Protein AF-A0A7S2NV94-F1 (afdb_monomer_lite)

Secondary structure (DSSP, 8-state):
--TT------SSPPPPHHHH-SSS--TT--S-----------HHHHHHHHHHHHHHHHHHHHHHHHHHHHHHHHHHS----SSEEEEEEETTEEEEEEE----------

InterPro domains:
  IPR002429 Cytochrome c oxidase subunit II-like C-terminal [PS50857] (80-109)
  IPR008972 Cupredoxin [G3DSA:2.60.40.420] (54-109)

Radius of gyration: 35.7 Å; chains: 1; bounding box: 59×53×103 Å

pLDDT: mean 77.47, std 16.29, range [41.09, 97.44]

Organism: NCBI:txid1333877

Sequence (109 aa):
KERGQTWVVSGDPPKTFGQLWEDIPQDHVPHWHRSRLLIWGNYKLLMKAEYLFFYIPTVLILGLCIPMFTTIYALEEVVASTMTVKVTGRQWYWVYEVESPTDDGDDDE

Structure (mmCIF, N/CA/C/O backbone):
data_AF-A0A7S2NV94-F1
#
_entry.id   AF-A0A7S2NV94-F1
#
loop_
_atom_site.group_PDB
_atom_site.id
_atom_site.type_symbol
_atom_site.label_atom_id
_atom_site.label_alt_id
_atom_site.label_comp_id
_atom_site.label_asym_id
_atom_site.label_entity_id
_atom_site.label_seq_id
_atom_site.pdbx_PDB_ins_code
_atom_site.Cartn_x
_atom_site.Cartn_y
_atom_site.Cartn_z
_atom_site.occupancy
_atom_site.B_iso_or_equiv
_atom_site.auth_seq_id
_atom_site.auth_comp_id
_atom_site.auth_asym_id
_atom_site.auth_atom_id
_atom_site.pdbx_PDB_model_num
ATOM 1 N N . LYS A 1 1 ? 27.665 6.094 -48.683 1.00 51.06 1 LYS A N 1
ATOM 2 C CA . LYS A 1 1 ? 26.307 5.840 -48.134 1.00 51.06 1 LYS A CA 1
ATOM 3 C C . LYS A 1 1 ? 26.000 4.368 -48.363 1.00 51.06 1 LYS A C 1
ATOM 5 O O . LYS A 1 1 ? 25.660 4.005 -49.480 1.00 51.06 1 LYS A O 1
ATOM 10 N N . GLU A 1 2 ? 26.226 3.524 -47.362 1.00 41.09 2 GLU A N 1
ATOM 11 C CA . GLU A 1 2 ? 26.014 2.078 -47.483 1.00 41.09 2 GLU A CA 1
ATOM 12 C C . GLU A 1 2 ? 24.577 1.706 -47.101 1.00 41.09 2 GLU A C 1
ATOM 14 O O . GLU A 1 2 ? 23.972 2.291 -46.200 1.00 41.09 2 GLU A O 1
ATOM 19 N N . ARG A 1 3 ? 24.002 0.769 -47.857 1.00 43.75 3 ARG A N 1
ATOM 20 C CA . ARG A 1 3 ? 22.596 0.369 -47.784 1.00 43.75 3 ARG A CA 1
ATOM 21 C C . ARG A 1 3 ? 22.393 -0.524 -46.555 1.00 43.75 3 ARG A C 1
ATOM 23 O O . ARG A 1 3 ? 22.758 -1.690 -46.584 1.00 43.75 3 ARG A O 1
ATOM 30 N N . GLY A 1 4 ? 21.826 0.037 -45.486 1.00 60.56 4 GLY A N 1
ATOM 31 C CA . GLY A 1 4 ? 21.522 -0.695 -44.246 1.00 60.56 4 GLY A CA 1
ATOM 32 C C . GLY A 1 4 ? 21.442 0.166 -42.981 1.00 60.56 4 GLY A C 1
ATOM 33 O O . GLY A 1 4 ? 20.901 -0.280 -41.975 1.00 60.56 4 GLY A O 1
ATOM 34 N N . GLN A 1 5 ? 21.925 1.410 -43.015 1.00 56.41 5 GLN A N 1
ATOM 35 C CA . GLN A 1 5 ? 21.769 2.330 -41.885 1.00 56.41 5 GLN A CA 1
ATOM 36 C C . GLN A 1 5 ? 20.386 3.000 -41.918 1.00 56.41 5 GLN A C 1
ATOM 38 O O . GLN A 1 5 ? 20.128 3.862 -42.754 1.00 56.41 5 GLN A O 1
ATOM 43 N N . THR A 1 6 ? 19.494 2.616 -40.999 1.00 58.19 6 THR A N 1
ATOM 44 C CA . THR A 1 6 ? 18.172 3.249 -40.795 1.00 58.19 6 THR A CA 1
ATOM 45 C C . THR A 1 6 ? 18.218 4.475 -39.880 1.00 58.19 6 THR A C 1
ATOM 47 O O . THR A 1 6 ? 17.180 5.070 -39.605 1.00 58.19 6 THR A O 1
ATOM 50 N N . TRP A 1 7 ? 19.400 4.857 -39.390 1.00 56.25 7 TRP A N 1
ATOM 51 C CA . TRP A 1 7 ? 19.561 5.926 -38.406 1.00 56.25 7 TRP A CA 1
ATOM 52 C C . TRP A 1 7 ? 20.344 7.091 -39.003 1.00 56.25 7 TRP A C 1
ATOM 54 O O . TRP A 1 7 ? 21.468 6.922 -39.473 1.00 56.25 7 TRP A O 1
ATOM 64 N N . VAL A 1 8 ? 19.749 8.284 -38.965 1.00 59.47 8 VAL A N 1
ATOM 65 C CA . VAL A 1 8 ? 20.452 9.537 -39.247 1.00 59.47 8 VAL A CA 1
ATOM 66 C C . VAL A 1 8 ? 21.194 9.928 -37.973 1.00 59.47 8 VAL A C 1
ATOM 68 O O . VAL A 1 8 ? 20.580 10.294 -36.973 1.00 59.47 8 VAL A O 1
ATOM 71 N N . VAL A 1 9 ? 22.517 9.802 -37.993 1.00 59.00 9 VAL A N 1
ATOM 72 C CA . VAL A 1 9 ? 23.382 10.288 -36.915 1.00 59.00 9 VAL A CA 1
ATOM 73 C C . VAL A 1 9 ? 23.469 11.812 -37.043 1.00 59.00 9 VAL A C 1
ATOM 75 O O . VAL A 1 9 ? 23.752 12.319 -38.127 1.00 59.00 9 VAL A O 1
ATOM 78 N N . SER A 1 10 ? 23.193 12.547 -35.961 1.00 60.66 10 SER A N 1
ATOM 79 C CA . SER A 1 10 ? 23.503 13.983 -35.883 1.00 60.66 10 SER A CA 1
ATOM 80 C C . SER A 1 10 ? 25.003 14.161 -36.117 1.00 60.66 10 SER A C 1
ATOM 82 O O . SER A 1 10 ? 25.792 13.531 -35.418 1.00 60.66 10 SER A O 1
ATOM 84 N N . GLY A 1 11 ? 25.391 14.973 -37.106 1.00 64.31 11 GLY A N 1
ATOM 85 C CA . GLY A 1 11 ? 26.796 15.165 -37.493 1.00 64.31 11 GLY A CA 1
ATOM 86 C C . GLY A 1 11 ? 27.681 15.725 -36.376 1.00 64.31 11 GLY A C 1
ATOM 87 O O . GLY A 1 11 ? 28.884 15.487 -36.394 1.00 64.31 11 GLY A O 1
ATOM 88 N N . ASP A 1 12 ? 27.076 16.378 -35.380 1.00 65.25 12 ASP A N 1
ATOM 89 C CA . ASP A 1 12 ? 27.774 16.880 -34.203 1.00 65.25 12 ASP A CA 1
ATOM 90 C C . ASP A 1 12 ? 27.467 16.019 -32.964 1.00 65.25 12 ASP A C 1
ATOM 92 O O . ASP A 1 12 ? 26.285 15.762 -32.674 1.00 65.25 12 ASP A O 1
ATOM 96 N N . PRO A 1 13 ? 28.497 15.582 -32.207 1.00 69.31 13 PRO A N 1
ATOM 97 C CA . PRO A 1 13 ? 28.301 14.969 -30.901 1.00 69.31 13 PRO A CA 1
ATOM 98 C C . PRO A 1 13 ? 27.672 15.990 -29.936 1.00 69.31 13 PRO A C 1
ATOM 100 O O . PRO A 1 13 ? 27.903 17.195 -30.067 1.00 69.31 13 PRO A O 1
ATOM 103 N N . PRO A 1 14 ? 26.867 15.549 -28.954 1.00 64.88 14 PRO A N 1
ATOM 104 C CA . PRO A 1 14 ? 26.231 16.465 -28.021 1.00 64.88 14 PRO A CA 1
ATOM 105 C C . PRO A 1 14 ? 27.270 17.220 -27.202 1.00 64.88 14 PRO A C 1
ATOM 107 O O . PRO A 1 14 ? 28.016 16.633 -26.422 1.00 64.88 14 PRO A O 1
ATOM 110 N N . LYS A 1 15 ? 27.283 18.538 -27.375 1.00 66.19 15 LYS A N 1
ATOM 111 C CA . LYS A 1 15 ? 28.061 19.458 -26.553 1.00 66.19 15 LYS A CA 1
ATOM 112 C C . LYS A 1 15 ? 27.496 19.464 -25.131 1.00 66.19 15 LYS A C 1
ATOM 114 O O . LYS A 1 15 ? 26.278 19.417 -24.937 1.00 66.19 15 LYS A O 1
ATOM 119 N N . THR A 1 16 ? 28.367 19.513 -24.129 1.00 63.03 16 THR A N 1
ATOM 120 C CA . THR A 1 16 ? 27.952 19.727 -22.732 1.00 63.03 16 THR A CA 1
ATOM 121 C C . THR A 1 16 ? 27.317 21.117 -22.606 1.00 63.03 16 THR A C 1
ATOM 123 O O . THR A 1 16 ? 27.628 22.005 -23.393 1.00 63.03 16 THR A O 1
ATOM 126 N N . PHE A 1 17 ? 26.431 21.341 -21.630 1.00 59.00 17 PHE A N 1
ATOM 127 C CA . PHE A 1 17 ? 25.740 22.630 -21.454 1.00 59.00 17 PHE A CA 1
ATOM 128 C C . PHE A 1 17 ? 26.717 23.826 -21.410 1.00 59.00 17 PHE A C 1
ATOM 130 O O . PHE A 1 17 ? 26.468 24.817 -22.085 1.00 59.00 17 PHE A O 1
ATOM 137 N N . GLY A 1 18 ? 27.879 23.674 -20.758 1.00 68.62 18 GLY A N 1
ATOM 138 C CA . GLY A 1 18 ? 28.946 24.691 -20.729 1.00 68.62 18 GLY A CA 1
ATOM 139 C C . GLY A 1 18 ? 29.786 24.848 -22.009 1.00 68.62 18 GLY A C 1
ATOM 140 O O . GLY A 1 18 ? 30.670 25.687 -22.043 1.00 68.62 18 GLY A O 1
ATOM 141 N N . GLN A 1 19 ? 29.555 24.036 -23.045 1.00 70.94 19 GLN A N 1
ATOM 142 C CA . GLN A 1 19 ? 30.080 24.244 -24.408 1.00 70.94 19 GLN A CA 1
ATOM 143 C C . GLN A 1 19 ? 29.014 24.828 -25.357 1.00 70.94 19 GLN A C 1
ATOM 145 O O . GLN A 1 19 ? 29.317 25.176 -26.495 1.00 70.94 19 GLN A O 1
ATOM 150 N N . LEU A 1 20 ? 27.739 24.833 -24.949 1.00 71.88 20 LEU A N 1
ATOM 151 C CA . LEU A 1 20 ? 26.606 25.337 -25.740 1.00 71.88 20 LEU A CA 1
ATOM 152 C C . LEU A 1 20 ? 26.319 26.802 -25.445 1.00 71.88 20 LEU A C 1
ATOM 154 O O . LEU A 1 20 ? 25.949 27.552 -26.343 1.00 71.88 20 LEU A O 1
ATOM 158 N N . TRP A 1 21 ? 26.489 27.190 -24.191 1.00 67.38 21 TRP A N 1
ATOM 159 C CA . TRP A 1 21 ? 26.681 28.573 -23.813 1.00 67.38 21 TRP A CA 1
ATOM 160 C C . TRP A 1 21 ? 28.040 28.635 -23.135 1.00 67.38 21 TRP A C 1
ATOM 162 O O . TRP A 1 21 ? 28.363 27.749 -22.351 1.00 67.38 21 TRP A O 1
ATOM 172 N N . GLU A 1 22 ? 28.843 29.642 -23.449 1.00 69.12 22 GLU A N 1
ATOM 173 C CA . GLU A 1 22 ? 30.155 29.853 -22.819 1.00 69.12 22 GLU A CA 1
ATOM 174 C C . GLU A 1 22 ? 30.117 31.053 -21.846 1.00 69.12 22 GLU A C 1
ATOM 176 O O . GLU A 1 22 ? 30.969 31.161 -20.973 1.00 69.12 22 GLU A O 1
ATOM 181 N N . ASP A 1 23 ? 29.084 31.907 -21.932 1.00 74.94 23 ASP A N 1
ATOM 182 C CA . ASP A 1 23 ? 28.987 33.210 -21.232 1.00 74.94 23 ASP A CA 1
ATOM 183 C C . ASP A 1 23 ? 28.377 33.160 -19.814 1.00 74.94 23 ASP A C 1
ATOM 185 O O . ASP A 1 23 ? 28.472 34.081 -19.007 1.00 74.94 23 ASP A O 1
ATOM 189 N N . ILE A 1 24 ? 27.700 32.067 -19.525 1.00 67.62 24 ILE A N 1
ATOM 190 C CA . ILE A 1 24 ? 27.215 31.620 -18.224 1.00 67.62 24 ILE A CA 1
ATOM 191 C C . ILE A 1 24 ? 28.345 31.130 -17.274 1.00 67.62 24 ILE A C 1
ATOM 193 O O . ILE A 1 24 ? 29.334 30.613 -17.775 1.00 67.62 24 ILE A O 1
ATOM 197 N N . PRO A 1 25 ? 28.323 31.217 -15.942 1.00 67.00 25 PRO A N 1
ATOM 198 C CA . PRO A 1 25 ? 29.206 30.349 -15.123 1.00 67.00 25 PRO A CA 1
ATOM 199 C C . PRO A 1 25 ? 28.463 29.107 -14.583 1.00 67.00 25 PRO A C 1
ATOM 201 O O . PRO A 1 25 ? 27.323 29.208 -14.133 1.00 67.00 25 PRO A O 1
ATOM 204 N N . GLN A 1 26 ? 29.058 27.901 -14.662 1.00 63.41 26 GLN A N 1
ATOM 205 C CA . GLN A 1 26 ? 28.463 26.610 -14.214 1.00 63.41 26 GLN A CA 1
ATOM 206 C C . GLN A 1 26 ? 29.099 26.004 -12.953 1.00 63.41 26 GLN A C 1
ATOM 208 O O . GLN A 1 26 ? 28.884 24.832 -12.663 1.00 63.41 26 GLN A O 1
ATOM 213 N N . ASP A 1 27 ? 29.845 26.774 -12.169 1.00 68.50 27 ASP A N 1
ATOM 214 C CA . ASP A 1 27 ? 30.612 26.209 -11.047 1.00 68.50 27 ASP A CA 1
ATOM 215 C C . ASP A 1 27 ? 29.745 25.825 -9.821 1.00 68.50 27 ASP A C 1
ATOM 217 O O . ASP A 1 27 ? 30.153 25.033 -8.974 1.00 68.50 27 ASP A O 1
ATOM 221 N N . HIS A 1 28 ? 28.508 26.342 -9.728 1.00 64.94 28 HIS A N 1
ATOM 222 C CA . HIS A 1 28 ? 27.645 26.195 -8.540 1.00 64.94 28 HIS A CA 1
ATOM 223 C C . HIS A 1 28 ? 26.158 25.954 -8.850 1.00 64.94 28 HIS A C 1
ATOM 225 O O . HIS A 1 28 ? 25.277 26.456 -8.148 1.00 64.94 28 HIS A O 1
ATOM 231 N N . VAL A 1 29 ? 25.837 25.198 -9.901 1.00 69.94 29 VAL A N 1
ATOM 232 C CA . VAL A 1 29 ? 24.444 24.776 -10.126 1.00 69.94 29 VAL A CA 1
ATOM 233 C C . VAL A 1 29 ? 24.096 23.551 -9.267 1.00 69.94 29 VAL A C 1
ATOM 235 O O . VAL A 1 29 ? 24.888 22.607 -9.217 1.00 69.94 29 VAL A O 1
ATOM 238 N N . PRO A 1 30 ? 22.926 23.514 -8.591 1.00 73.69 30 PRO A N 1
ATOM 239 C CA . PRO A 1 30 ? 22.488 22.320 -7.871 1.00 73.69 30 PRO A CA 1
ATOM 240 C C . PRO A 1 30 ? 22.397 21.124 -8.832 1.00 73.69 30 PRO A C 1
ATOM 242 O O . PRO A 1 30 ? 21.961 21.274 -9.974 1.00 73.69 30 PRO A O 1
ATOM 245 N N . HIS A 1 31 ? 22.836 19.950 -8.367 1.00 64.06 31 HIS A N 1
ATOM 246 C CA . HIS A 1 31 ? 23.184 18.757 -9.154 1.00 64.06 31 HIS A CA 1
ATOM 247 C C . HIS A 1 31 ? 22.025 18.076 -9.917 1.00 64.06 31 HIS A C 1
ATOM 249 O O . HIS A 1 31 ? 21.815 16.883 -9.755 1.00 64.06 31 HIS A O 1
ATOM 255 N N . TRP A 1 32 ? 21.272 18.772 -10.774 1.00 65.12 32 TRP A N 1
ATOM 256 C CA . TRP A 1 32 ? 20.283 18.142 -11.663 1.00 65.12 32 TRP A CA 1
ATOM 257 C C . TRP A 1 32 ? 20.117 18.873 -12.997 1.00 65.12 32 TRP A C 1
ATOM 259 O O . TRP A 1 32 ? 18.996 19.142 -13.438 1.00 65.12 32 TRP A O 1
ATOM 269 N N . HIS A 1 33 ? 21.209 19.146 -13.714 1.00 60.91 33 HIS A N 1
ATOM 270 C CA . HIS A 1 33 ? 21.055 19.392 -15.146 1.00 60.91 33 HIS A CA 1
ATOM 271 C C . HIS A 1 33 ? 20.536 18.099 -15.794 1.00 60.91 33 HIS A C 1
ATOM 273 O O . HIS A 1 33 ? 21.192 17.056 -15.755 1.00 60.91 33 HIS A O 1
ATOM 279 N N . ARG A 1 34 ? 19.330 18.141 -16.384 1.00 61.62 34 ARG A N 1
ATOM 280 C CA . ARG A 1 34 ? 18.863 17.067 -17.269 1.00 61.62 34 ARG A CA 1
ATOM 281 C C . ARG A 1 34 ? 19.784 17.054 -18.482 1.00 61.62 34 ARG A C 1
ATOM 283 O O . ARG A 1 34 ? 19.510 17.712 -19.483 1.00 61.62 34 ARG A O 1
ATOM 290 N N . SER A 1 35 ? 20.876 16.303 -18.407 1.00 62.66 35 SER A N 1
ATOM 291 C CA . SER A 1 35 ? 21.606 15.908 -19.601 1.00 62.66 35 SER A CA 1
ATOM 292 C C . SER A 1 35 ? 20.596 15.166 -20.465 1.00 62.66 35 SER A C 1
ATOM 294 O O . SER A 1 35 ? 20.075 14.130 -20.047 1.00 62.66 35 SER A O 1
ATOM 296 N N . ARG A 1 36 ? 20.230 15.739 -21.621 1.00 60.06 36 ARG A N 1
ATOM 297 C CA . ARG A 1 36 ? 19.373 15.052 -22.589 1.00 60.06 36 ARG A CA 1
ATOM 298 C C . ARG A 1 36 ? 20.094 13.761 -22.952 1.00 60.06 36 ARG A C 1
ATOM 300 O O . ARG A 1 36 ? 21.043 13.779 -23.729 1.00 60.06 36 ARG A O 1
ATOM 307 N N . LEU A 1 37 ? 19.669 12.659 -22.343 1.00 58.94 37 LEU A N 1
ATOM 308 C CA . LEU A 1 37 ? 20.119 11.326 -22.694 1.00 58.94 37 LEU A CA 1
ATOM 309 C C . LEU A 1 37 ? 19.685 11.121 -24.145 1.00 58.94 37 LEU A C 1
ATOM 311 O O . LEU A 1 37 ? 18.514 10.876 -24.423 1.00 58.94 37 LEU A O 1
ATOM 315 N N . LEU A 1 38 ? 20.621 11.288 -25.079 1.00 59.41 38 LEU A N 1
ATOM 316 C CA . LEU A 1 38 ? 20.452 11.017 -26.511 1.00 59.41 38 LEU A CA 1
ATOM 317 C C . LEU A 1 38 ? 20.465 9.507 -26.764 1.00 59.41 38 LEU A C 1
ATOM 319 O O . LEU A 1 38 ? 21.163 8.987 -27.629 1.00 59.41 38 LEU A O 1
ATOM 323 N N . ILE A 1 39 ? 19.689 8.798 -25.958 1.00 59.47 39 ILE A N 1
ATOM 324 C CA . ILE A 1 39 ? 19.404 7.390 -26.119 1.00 59.47 39 ILE A CA 1
ATOM 325 C C . ILE A 1 39 ? 18.098 7.353 -26.898 1.00 59.47 39 ILE A C 1
ATOM 327 O O . ILE A 1 39 ? 17.043 7.734 -26.393 1.00 59.47 39 ILE A O 1
ATOM 331 N N . TRP A 1 40 ? 18.170 6.923 -28.153 1.00 58.22 40 TRP A N 1
ATOM 332 C CA . TRP A 1 40 ? 16.968 6.583 -28.902 1.00 58.22 40 TRP A CA 1
ATOM 333 C C . TRP A 1 40 ? 16.260 5.438 -28.173 1.00 58.22 40 TRP A C 1
ATOM 335 O O . TRP A 1 40 ? 16.897 4.454 -27.789 1.00 58.22 40 TRP A O 1
ATOM 345 N N . GLY A 1 41 ? 14.958 5.597 -27.924 1.00 67.62 41 GLY A N 1
ATOM 346 C CA . GLY A 1 41 ? 14.189 4.678 -27.090 1.00 67.62 41 GLY A CA 1
ATOM 347 C C . GLY A 1 41 ? 14.268 3.243 -27.607 1.00 67.62 41 GLY A C 1
ATOM 348 O O . GLY A 1 41 ? 13.751 2.923 -28.676 1.00 67.62 41 GLY A O 1
ATOM 349 N N . ASN A 1 42 ? 14.902 2.359 -26.837 1.00 82.12 42 ASN A N 1
ATOM 350 C CA . ASN A 1 42 ? 14.881 0.933 -27.126 1.00 82.12 42 ASN A CA 1
ATOM 351 C C . ASN A 1 42 ? 13.568 0.347 -26.593 1.00 82.12 42 ASN A C 1
ATOM 353 O O . ASN A 1 42 ? 13.444 0.098 -25.392 1.00 82.12 42 ASN A O 1
ATOM 357 N N . TYR A 1 43 ? 12.604 0.102 -27.485 1.00 85.44 43 TYR A N 1
ATOM 358 C CA . TYR A 1 43 ? 11.292 -0.441 -27.119 1.00 85.44 43 TYR A CA 1
ATOM 359 C C . TYR A 1 43 ? 11.399 -1.754 -26.329 1.00 85.44 43 TYR A C 1
ATOM 361 O O . TYR A 1 43 ? 10.587 -2.000 -25.448 1.00 85.44 43 TYR A O 1
ATOM 369 N N . LYS A 1 44 ? 12.435 -2.576 -26.564 1.00 88.00 44 LYS A N 1
ATOM 370 C CA . LYS A 1 44 ? 12.638 -3.819 -25.804 1.00 88.00 44 LYS A CA 1
ATOM 371 C C . LYS A 1 44 ? 12.989 -3.558 -24.341 1.00 88.00 44 LYS A C 1
ATOM 373 O O . LYS A 1 44 ? 12.624 -4.359 -23.489 1.00 88.00 44 LYS A O 1
ATOM 378 N N . LEU A 1 45 ? 13.728 -2.487 -24.048 1.00 87.12 45 LEU A N 1
ATOM 379 C CA . LEU A 1 45 ? 14.076 -2.118 -22.673 1.00 87.12 45 LEU A CA 1
ATOM 380 C C . LEU A 1 45 ? 12.896 -1.452 -21.970 1.00 87.12 45 LEU A C 1
ATOM 382 O O . LEU A 1 45 ? 12.627 -1.784 -20.820 1.00 87.12 45 LEU A O 1
ATOM 386 N N . LEU A 1 46 ? 12.168 -0.585 -22.680 1.00 88.38 46 LEU A N 1
ATOM 387 C CA . LEU A 1 46 ? 10.957 0.040 -22.158 1.00 88.38 46 LEU A CA 1
ATOM 388 C C . LEU A 1 46 ? 9.918 -1.024 -21.7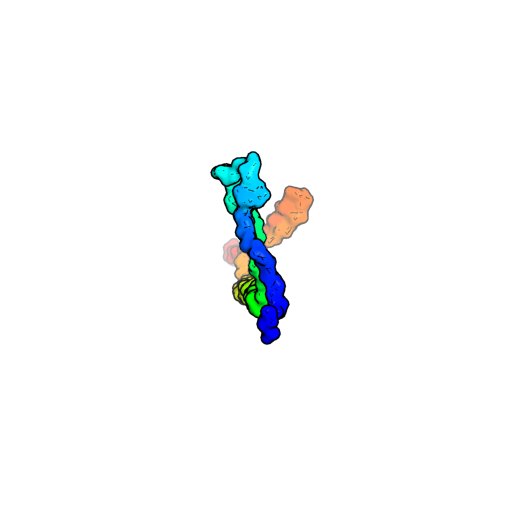91 1.00 88.38 46 LEU A C 1
ATOM 390 O O . LEU A 1 46 ? 9.529 -1.097 -20.638 1.00 88.38 46 LEU A O 1
ATOM 394 N N . MET A 1 47 ? 9.588 -1.937 -22.708 1.00 93.19 47 MET A N 1
ATOM 395 C CA . MET A 1 47 ? 8.613 -3.009 -22.461 1.00 93.19 47 MET A CA 1
ATOM 396 C C . MET A 1 47 ? 9.005 -3.910 -21.276 1.00 93.19 47 MET A C 1
ATOM 398 O O . MET A 1 47 ? 8.147 -4.358 -20.522 1.00 93.19 47 MET A O 1
ATOM 402 N N . LYS A 1 48 ? 10.308 -4.158 -21.062 1.00 92.56 48 LYS A N 1
ATOM 403 C CA . LYS A 1 48 ? 10.800 -4.903 -19.887 1.00 92.56 48 LYS A CA 1
ATOM 404 C C . LYS A 1 48 ? 10.620 -4.125 -18.585 1.00 92.56 48 LYS A C 1
ATOM 406 O O . LYS A 1 48 ? 10.243 -4.720 -17.580 1.00 92.56 48 LYS A O 1
ATOM 411 N N . ALA A 1 49 ? 10.904 -2.824 -18.593 1.00 93.38 49 ALA A N 1
ATOM 412 C CA . ALA A 1 49 ? 10.678 -1.962 -17.438 1.00 93.38 49 ALA A CA 1
ATOM 413 C C . ALA A 1 49 ? 9.179 -1.827 -17.140 1.00 93.38 49 ALA A C 1
ATOM 415 O O . ALA A 1 49 ? 8.792 -1.869 -15.975 1.00 93.38 49 ALA A O 1
ATOM 416 N N . GLU A 1 50 ? 8.349 -1.742 -18.184 1.00 94.75 50 GLU A N 1
ATOM 417 C CA . GLU A 1 50 ? 6.893 -1.691 -18.079 1.00 94.75 50 GLU A CA 1
ATOM 418 C C . GLU A 1 50 ? 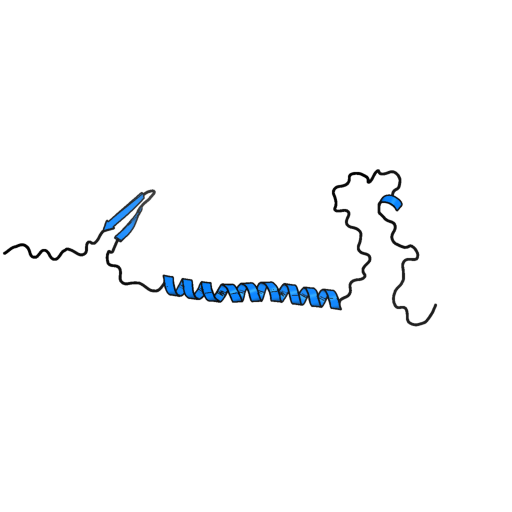6.320 -2.942 -17.417 1.00 94.75 50 GLU A C 1
ATOM 420 O O . GLU A 1 50 ? 5.586 -2.866 -16.433 1.00 94.75 50 GLU A O 1
ATOM 425 N N . TYR A 1 51 ? 6.759 -4.105 -17.891 1.00 96.00 51 TYR A N 1
ATOM 426 C CA . TYR A 1 51 ? 6.436 -5.385 -17.281 1.00 96.00 51 TYR A CA 1
ATOM 427 C C . TYR A 1 51 ? 6.875 -5.435 -15.809 1.00 96.00 51 TYR A C 1
ATOM 429 O O . TYR A 1 51 ? 6.090 -5.778 -14.928 1.00 96.00 51 TYR A O 1
ATOM 437 N N . LEU A 1 52 ? 8.119 -5.050 -15.513 1.00 96.19 52 LEU A N 1
ATOM 438 C CA . LEU A 1 52 ? 8.653 -5.104 -14.155 1.00 96.19 52 LEU A CA 1
ATOM 439 C C . LEU A 1 52 ? 7.875 -4.195 -13.192 1.00 96.19 52 LEU A C 1
ATOM 441 O O . LEU A 1 52 ? 7.499 -4.644 -12.109 1.00 96.19 52 LEU A O 1
ATOM 445 N N . PHE A 1 53 ? 7.602 -2.944 -13.577 1.00 94.38 53 PHE A N 1
ATOM 446 C CA . PHE A 1 53 ? 6.868 -2.024 -12.708 1.00 94.38 53 PHE A CA 1
ATOM 447 C C . PHE A 1 53 ? 5.405 -2.427 -12.542 1.00 94.38 53 PHE A C 1
ATOM 449 O O . PHE A 1 53 ? 4.817 -2.045 -11.541 1.00 94.38 53 PHE A O 1
ATOM 456 N N . PHE A 1 54 ? 4.800 -3.161 -13.480 1.00 96.19 54 PHE A N 1
ATOM 457 C CA . PHE A 1 54 ? 3.446 -3.680 -13.298 1.00 96.19 54 PHE A CA 1
ATOM 458 C C . PHE A 1 54 ? 3.433 -4.828 -12.282 1.00 96.19 54 PHE A C 1
ATOM 460 O O . PHE A 1 54 ? 2.639 -4.822 -11.345 1.00 96.19 54 PHE A O 1
ATOM 467 N N . TYR A 1 55 ? 4.350 -5.792 -12.410 1.00 97.44 55 TYR A N 1
ATOM 468 C CA . TYR A 1 55 ? 4.326 -6.986 -11.563 1.00 97.44 55 TYR A CA 1
ATOM 469 C C . TYR A 1 55 ? 4.838 -6.754 -10.138 1.00 97.44 55 TYR A C 1
ATOM 471 O O . TYR A 1 55 ? 4.248 -7.291 -9.201 1.00 97.44 55 TYR A O 1
ATOM 479 N N . ILE A 1 56 ? 5.873 -5.932 -9.936 1.00 97.12 56 ILE A N 1
ATOM 480 C CA . ILE A 1 56 ? 6.400 -5.626 -8.592 1.00 97.12 56 ILE A CA 1
ATOM 481 C C . ILE A 1 56 ? 5.300 -5.179 -7.602 1.00 97.12 56 ILE A C 1
ATOM 483 O O . ILE A 1 56 ? 5.160 -5.820 -6.557 1.00 97.12 56 ILE A O 1
ATOM 48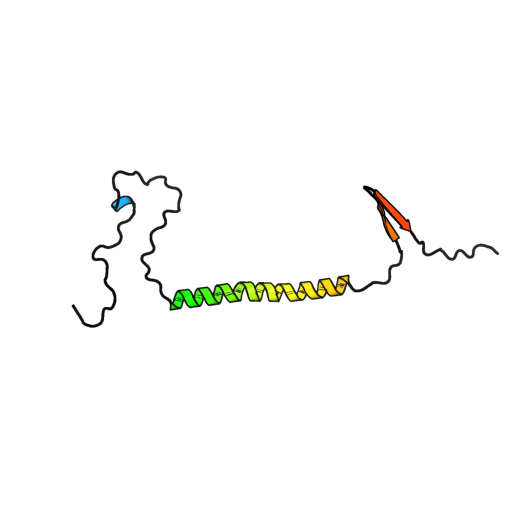7 N N . PRO A 1 57 ? 4.493 -4.135 -7.881 1.00 95.75 57 PRO A N 1
ATOM 488 C CA . PRO A 1 57 ? 3.457 -3.687 -6.958 1.00 95.75 57 PRO A CA 1
ATOM 489 C C . PRO A 1 57 ? 2.323 -4.706 -6.822 1.00 95.75 57 PRO A C 1
ATOM 491 O O . PRO A 1 57 ? 1.776 -4.841 -5.732 1.00 95.75 57 PRO A O 1
ATOM 494 N N . THR A 1 58 ? 1.992 -5.472 -7.872 1.00 97.06 58 THR A N 1
ATOM 495 C CA . THR A 1 58 ? 0.947 -6.509 -7.768 1.00 97.06 58 THR A CA 1
ATOM 496 C C . THR A 1 58 ? 1.331 -7.612 -6.784 1.00 97.06 58 THR A C 1
ATOM 498 O O . THR A 1 58 ? 0.524 -7.982 -5.936 1.00 97.06 58 THR A O 1
ATOM 501 N N . VAL A 1 59 ? 2.578 -8.093 -6.831 1.00 96.94 59 VAL A N 1
ATOM 502 C CA . VAL A 1 59 ? 3.067 -9.136 -5.918 1.00 96.94 59 VAL A CA 1
ATOM 503 C C . VAL A 1 59 ? 3.149 -8.614 -4.485 1.00 96.94 59 VAL A C 1
ATOM 505 O O . VAL A 1 59 ? 2.802 -9.339 -3.556 1.00 96.94 59 VAL A O 1
ATOM 508 N N . LEU A 1 60 ? 3.540 -7.350 -4.297 1.00 96.94 60 LEU A N 1
ATOM 509 C CA . LEU A 1 60 ? 3.565 -6.711 -2.981 1.00 96.94 60 LEU A CA 1
ATOM 510 C C . LEU A 1 60 ? 2.160 -6.672 -2.358 1.00 96.94 60 LEU A C 1
ATOM 512 O O . LEU A 1 60 ? 1.989 -7.074 -1.209 1.00 96.94 60 LEU A O 1
ATOM 516 N N . ILE A 1 61 ? 1.144 -6.263 -3.126 1.00 96.94 61 ILE A N 1
ATOM 517 C CA . ILE A 1 61 ? -0.251 -6.234 -2.661 1.00 96.94 61 ILE A CA 1
ATOM 518 C C . ILE A 1 61 ? -0.746 -7.646 -2.328 1.00 96.94 61 ILE A C 1
ATOM 520 O O . ILE A 1 61 ? -1.332 -7.844 -1.267 1.00 96.94 61 ILE A O 1
ATOM 524 N N . LEU A 1 62 ? -0.482 -8.636 -3.188 1.00 96.06 62 LEU A N 1
ATOM 525 C CA . LEU A 1 62 ? -0.876 -10.027 -2.933 1.00 96.06 62 LEU A CA 1
ATOM 526 C C . LEU A 1 62 ? -0.206 -10.591 -1.672 1.00 96.06 62 LEU A C 1
ATOM 528 O O . LEU A 1 62 ? -0.867 -11.259 -0.879 1.00 96.06 62 LEU A O 1
ATOM 532 N N . GLY A 1 63 ? 1.073 -10.276 -1.452 1.00 96.25 63 GLY A N 1
ATOM 533 C CA . GLY A 1 63 ? 1.798 -10.661 -0.241 1.00 96.25 63 GLY A CA 1
ATOM 534 C C . GLY A 1 63 ? 1.205 -10.048 1.030 1.00 96.25 63 GLY A C 1
ATOM 535 O O . GLY A 1 63 ? 1.084 -10.738 2.037 1.00 96.25 63 GLY A O 1
ATOM 536 N N . LEU A 1 64 ? 0.773 -8.784 0.978 1.00 96.69 64 LEU A N 1
ATOM 537 C CA . LEU A 1 64 ? 0.095 -8.117 2.098 1.00 96.69 64 LEU A CA 1
ATOM 538 C C . LEU A 1 64 ? -1.339 -8.613 2.323 1.00 96.69 64 LEU A C 1
ATOM 540 O O . LEU A 1 64 ? -1.853 -8.538 3.436 1.00 96.69 64 LEU A O 1
ATOM 544 N N . CYS A 1 65 ? -1.989 -9.129 1.285 1.00 96.62 65 CYS A N 1
ATOM 545 C CA . CYS A 1 65 ? -3.378 -9.568 1.342 1.00 96.62 65 CYS A CA 1
ATOM 546 C C . CYS A 1 65 ? -3.576 -10.766 2.288 1.00 96.62 65 CYS A C 1
ATOM 548 O O . CYS A 1 65 ? -4.557 -10.817 3.026 1.00 96.62 65 CYS A O 1
ATOM 550 N N . ILE A 1 66 ? -2.606 -11.686 2.328 1.00 93.69 66 ILE A N 1
ATOM 551 C CA . ILE A 1 66 ? -2.653 -12.891 3.170 1.00 93.69 66 ILE A CA 1
ATOM 552 C C . ILE A 1 66 ? -2.769 -12.547 4.671 1.00 93.69 66 ILE A C 1
ATOM 554 O O . ILE A 1 66 ? -3.769 -12.939 5.274 1.00 93.69 66 ILE A O 1
ATOM 558 N N . PRO A 1 67 ? -1.833 -11.798 5.294 1.00 94.12 67 PRO A N 1
ATOM 559 C CA . PRO A 1 67 ? -1.938 -11.449 6.714 1.00 94.12 67 PRO A CA 1
ATOM 560 C C . PRO A 1 67 ? -3.111 -10.502 7.020 1.00 94.12 67 PRO A C 1
ATOM 562 O O . PRO A 1 67 ? -3.652 -10.519 8.126 1.00 94.12 67 PRO A O 1
ATOM 565 N N . MET A 1 68 ? -3.539 -9.682 6.053 1.00 96.31 68 MET A N 1
ATOM 566 C CA . MET A 1 68 ? -4.711 -8.814 6.217 1.00 96.31 68 MET A CA 1
ATOM 567 C C . MET A 1 68 ? -5.989 -9.635 6.376 1.00 96.31 68 MET A C 1
ATOM 569 O O . MET A 1 68 ? -6.764 -9.382 7.296 1.00 96.31 68 MET A O 1
ATOM 573 N N . PHE A 1 69 ? -6.191 -10.654 5.537 1.00 94.69 69 PHE A N 1
ATOM 574 C CA . PHE A 1 69 ? -7.361 -11.517 5.666 1.00 94.69 69 PHE A CA 1
ATOM 575 C C . PHE A 1 69 ? -7.357 -12.306 6.969 1.00 94.69 69 PHE A C 1
ATOM 577 O O . PHE A 1 69 ? -8.385 -12.339 7.637 1.00 94.69 69 PHE A O 1
ATOM 584 N N . THR A 1 70 ? -6.222 -12.880 7.382 1.00 93.31 70 THR A N 1
ATOM 585 C CA . THR A 1 70 ? -6.156 -13.590 8.671 1.00 93.31 70 THR A CA 1
ATOM 586 C C . THR A 1 70 ? -6.506 -12.673 9.838 1.00 93.31 70 THR A C 1
ATOM 588 O O . THR A 1 70 ? -7.215 -13.087 10.746 1.00 93.31 70 THR A O 1
ATOM 591 N N . THR A 1 71 ? -6.050 -11.418 9.797 1.00 93.38 71 THR A N 1
ATOM 592 C CA . THR A 1 71 ? -6.338 -10.428 10.844 1.00 93.38 71 THR A CA 1
ATOM 593 C C . THR A 1 71 ? -7.820 -10.065 10.882 1.00 93.38 71 THR A C 1
ATOM 595 O O . THR A 1 71 ? -8.402 -10.024 11.958 1.00 93.38 71 THR A O 1
ATOM 598 N N . ILE A 1 72 ? -8.448 -9.838 9.724 1.00 94.06 72 ILE A N 1
ATOM 599 C CA . ILE A 1 72 ? -9.885 -9.535 9.650 1.00 94.06 72 ILE A CA 1
ATOM 600 C C . ILE A 1 72 ? -10.705 -10.699 10.210 1.00 94.06 72 ILE A C 1
ATOM 602 O O . ILE A 1 72 ? -11.571 -10.480 11.050 1.00 94.06 72 ILE A O 1
ATOM 606 N N . TYR A 1 73 ? -10.401 -11.936 9.810 1.00 91.56 73 TYR A N 1
ATOM 607 C CA . TYR A 1 73 ? -11.112 -13.101 10.337 1.00 91.56 73 TYR A CA 1
ATOM 608 C C . TYR A 1 73 ? -10.901 -13.290 11.843 1.00 91.56 73 TYR A C 1
ATOM 610 O O . TYR A 1 73 ? -11.845 -13.649 12.536 1.00 91.56 73 TYR A O 1
ATOM 618 N N . ALA A 1 74 ? -9.705 -12.995 12.361 1.00 90.56 74 ALA A N 1
ATOM 619 C CA . ALA A 1 74 ? -9.434 -13.050 13.797 1.00 90.56 74 ALA A CA 1
ATOM 620 C C . ALA A 1 74 ? -10.171 -11.961 14.601 1.00 90.56 74 ALA A C 1
ATOM 622 O O . ALA A 1 74 ? -10.444 -12.163 15.778 1.00 90.56 74 ALA A O 1
ATOM 623 N N . LEU A 1 75 ? -10.481 -10.810 13.994 1.00 90.44 75 LEU A N 1
ATOM 624 C CA . LEU A 1 75 ? -11.251 -9.736 14.636 1.00 90.44 75 LEU A CA 1
ATOM 625 C C . LEU A 1 75 ? -12.760 -10.011 14.648 1.00 90.44 75 LEU A C 1
ATOM 627 O O . LEU A 1 75 ? -13.444 -9.585 15.573 1.00 90.44 75 LEU A O 1
ATOM 631 N N . GLU A 1 76 ? -13.274 -10.688 13.621 1.00 87.44 76 GLU A N 1
ATOM 632 C CA . GLU A 1 76 ? -14.689 -11.074 13.525 1.00 87.44 76 GLU A CA 1
ATOM 633 C C . GLU A 1 76 ? -15.043 -12.249 14.454 1.00 87.44 76 GLU A C 1
ATOM 635 O O . GLU A 1 76 ? -16.209 -12.436 14.805 1.00 87.44 76 GLU A O 1
ATOM 640 N N . GLU A 1 77 ? -14.060 -13.055 14.869 1.00 83.88 77 GLU A N 1
ATOM 641 C CA . GLU A 1 77 ? -14.295 -14.144 15.814 1.00 83.88 77 GLU A CA 1
ATOM 642 C C . GLU A 1 77 ? -14.651 -13.585 17.201 1.00 83.88 77 GLU A C 1
ATOM 644 O O . GLU A 1 77 ? -13.812 -13.057 17.934 1.00 83.88 77 GLU A O 1
ATOM 649 N N . VAL A 1 78 ? -15.931 -13.702 17.571 1.00 68.19 78 VAL A N 1
ATOM 650 C CA . VAL A 1 78 ? -16.432 -13.298 18.888 1.00 68.19 78 VAL A CA 1
ATOM 651 C C . VAL A 1 78 ? -15.896 -14.269 19.940 1.00 68.19 78 VAL A C 1
ATOM 653 O O . VAL A 1 78 ? -16.422 -15.366 20.129 1.00 68.19 78 VAL A O 1
ATOM 656 N N . VAL A 1 79 ? -14.840 -13.857 20.636 1.00 75.00 79 VAL A N 1
ATOM 657 C CA . VAL A 1 79 ? -14.291 -14.590 21.781 1.00 75.00 79 VAL A CA 1
ATOM 658 C C . VAL A 1 79 ? -15.265 -14.500 22.958 1.00 75.00 79 VAL A C 1
ATOM 660 O O . VAL A 1 79 ? -15.864 -13.451 23.203 1.00 75.00 79 VAL A O 1
ATOM 663 N N . ALA A 1 80 ? -15.415 -15.595 23.709 1.00 78.00 80 ALA A N 1
ATOM 664 C CA . ALA A 1 80 ? -16.183 -15.597 24.950 1.00 78.00 80 ALA A CA 1
ATOM 665 C C . ALA A 1 80 ? -15.615 -14.542 25.917 1.00 78.00 80 ALA A C 1
ATOM 667 O O . ALA A 1 80 ? -14.492 -14.676 26.405 1.00 78.00 80 ALA A O 1
ATOM 668 N N . SER A 1 81 ? -16.381 -13.478 26.166 1.00 75.62 81 SER A N 1
ATOM 669 C CA . SER A 1 81 ? -15.984 -12.411 27.083 1.00 75.62 81 SER A CA 1
ATOM 670 C C . SER A 1 81 ? -16.394 -12.755 28.511 1.00 75.62 81 SER A C 1
ATOM 672 O O . SER A 1 81 ? -17.536 -13.134 28.753 1.00 75.62 81 SER A O 1
ATOM 674 N N . THR A 1 82 ? -15.485 -12.577 29.471 1.00 81.19 82 THR A N 1
ATOM 675 C CA . THR A 1 82 ? -15.775 -12.722 30.910 1.00 81.19 82 THR A CA 1
ATOM 676 C C . THR A 1 82 ? -16.635 -11.573 31.451 1.00 81.19 82 THR A C 1
ATOM 678 O O . THR A 1 82 ? -17.261 -11.718 32.491 1.00 81.19 82 THR A O 1
ATOM 681 N N . MET A 1 83 ? -16.672 -10.427 30.768 1.00 82.38 83 MET A N 1
ATOM 682 C CA . MET A 1 83 ? -17.393 -9.226 31.200 1.00 82.38 83 MET A CA 1
ATOM 683 C C . MET A 1 83 ? -17.973 -8.505 29.982 1.00 82.38 83 MET A C 1
ATOM 685 O O . MET A 1 83 ? -17.281 -8.323 28.976 1.00 82.38 83 MET A O 1
ATOM 689 N N . THR A 1 84 ? -19.226 -8.067 30.061 1.00 87.00 84 THR A N 1
ATOM 690 C CA . THR A 1 84 ? -19.892 -7.305 28.999 1.00 87.00 84 THR A CA 1
ATOM 691 C C . THR A 1 84 ? -20.068 -5.852 29.439 1.00 87.00 84 THR A C 1
ATOM 693 O O . THR A 1 84 ? -20.611 -5.550 30.501 1.00 87.00 84 THR A O 1
ATOM 696 N N . VAL A 1 85 ? -19.557 -4.921 28.624 1.00 89.50 85 VAL A N 1
ATOM 697 C CA . VAL A 1 85 ? -19.724 -3.478 28.841 1.00 89.50 85 VAL A CA 1
ATOM 698 C C . VAL A 1 85 ? -20.537 -2.907 27.697 1.00 89.50 85 VAL A C 1
ATOM 700 O O . VAL A 1 85 ? -20.116 -2.923 26.541 1.00 89.50 85 VAL A O 1
ATOM 703 N N . LYS A 1 86 ? -21.696 -2.353 28.027 1.00 92.19 86 LYS A N 1
ATOM 704 C CA . LYS A 1 86 ? -22.542 -1.640 27.084 1.00 92.19 86 LYS A CA 1
ATOM 705 C C . LYS A 1 86 ? -22.133 -0.172 27.049 1.00 92.19 86 LYS A C 1
ATOM 707 O O . LYS A 1 86 ? -22.187 0.534 28.055 1.00 92.19 86 LYS A O 1
ATOM 712 N N . VAL A 1 87 ? -21.736 0.297 25.868 1.00 93.62 87 VAL A N 1
ATOM 713 C CA . VAL A 1 87 ? -21.272 1.673 25.643 1.00 93.62 87 VAL A CA 1
ATOM 714 C C . VAL A 1 87 ? -22.324 2.448 24.849 1.00 93.62 87 VAL A C 1
ATOM 716 O O . VAL A 1 87 ? -22.624 2.104 23.710 1.00 93.62 87 VAL A O 1
ATOM 719 N N . THR A 1 88 ? -22.879 3.514 25.433 1.00 96.06 88 THR A N 1
ATOM 720 C CA . THR A 1 88 ? -23.848 4.407 24.773 1.00 96.06 88 THR A CA 1
ATOM 721 C C . THR A 1 88 ? -23.209 5.763 24.483 1.00 96.06 88 THR A C 1
ATOM 723 O O . THR A 1 88 ? -22.846 6.498 25.403 1.00 96.06 88 THR A O 1
ATOM 726 N N . GLY A 1 89 ? -23.093 6.121 23.203 1.00 97.25 89 GLY A N 1
ATOM 727 C CA . GLY A 1 89 ? -22.618 7.438 22.772 1.00 97.25 89 GLY A CA 1
ATOM 728 C C . GLY A 1 89 ? -23.727 8.489 22.811 1.00 97.25 89 GLY A C 1
ATOM 729 O O . GLY A 1 89 ? -24.794 8.299 22.231 1.00 97.25 89 GLY A O 1
ATOM 730 N N . ARG A 1 90 ? -23.473 9.614 23.4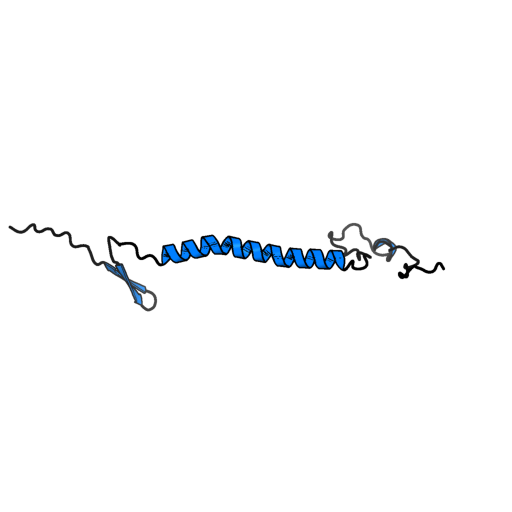80 1.00 95.06 90 ARG A N 1
ATOM 731 C CA . ARG A 1 90 ? -24.327 10.809 23.488 1.00 95.06 90 ARG A CA 1
ATOM 732 C C . ARG A 1 90 ? -23.523 12.015 22.994 1.00 95.06 90 ARG A C 1
ATOM 734 O O . ARG A 1 90 ? -22.309 11.941 22.813 1.00 95.06 90 ARG A O 1
ATOM 741 N N . GLN A 1 91 ? -24.192 13.135 22.730 1.00 96.81 91 GLN A N 1
ATOM 742 C CA . GLN A 1 91 ? -23.521 14.311 22.175 1.00 96.81 91 GLN A CA 1
ATOM 743 C C . GLN A 1 91 ? -22.442 14.830 23.144 1.00 96.81 91 GLN A C 1
ATOM 745 O O . GLN A 1 91 ? -22.759 15.375 24.198 1.00 96.81 91 GLN A O 1
ATOM 750 N N . TRP A 1 92 ? -21.176 14.625 22.764 1.00 95.12 92 TRP A N 1
ATOM 751 C CA . TRP A 1 92 ? -19.946 14.934 23.512 1.00 95.12 92 TRP A CA 1
ATOM 752 C C . TRP A 1 92 ? -19.671 14.125 24.790 1.00 95.12 92 TRP A C 1
ATOM 754 O O . TRP A 1 92 ? -18.775 14.496 25.545 1.00 95.12 92 TRP A O 1
ATOM 764 N N . TYR A 1 93 ? -20.365 13.008 25.035 1.00 95.81 93 TYR A N 1
ATOM 765 C CA . TYR A 1 93 ? -20.022 12.117 26.150 1.00 95.81 93 TYR A CA 1
ATOM 766 C C . TYR A 1 93 ? -20.419 10.661 25.903 1.00 95.81 93 TYR A C 1
ATOM 768 O O . TYR A 1 93 ? -21.258 10.356 25.059 1.00 95.81 93 TYR A O 1
ATOM 776 N N . TRP A 1 94 ? -19.814 9.759 26.672 1.00 96.75 94 TRP A N 1
ATOM 777 C CA . TRP A 1 94 ? -20.048 8.319 26.610 1.00 96.75 94 TRP A CA 1
ATOM 778 C C . TRP A 1 94 ? -20.563 7.825 27.961 1.00 96.75 94 TRP A C 1
ATOM 780 O O . TRP A 1 94 ? -20.087 8.272 29.004 1.00 96.75 94 TRP A O 1
ATOM 790 N N . VAL A 1 95 ? -21.541 6.922 27.940 1.00 94.56 95 VAL A N 1
ATOM 791 C CA . VAL A 1 95 ? -22.101 6.256 29.124 1.00 94.56 95 VAL A CA 1
ATOM 792 C C . VAL A 1 95 ? -21.734 4.777 29.059 1.00 94.56 95 VAL A C 1
ATOM 794 O O . VAL A 1 95 ? -21.942 4.149 28.021 1.00 94.56 95 VAL A O 1
ATOM 797 N N . TYR A 1 96 ? -21.195 4.239 30.152 1.00 94.06 96 TYR A N 1
ATOM 798 C CA . TYR A 1 96 ? -20.753 2.850 30.270 1.00 94.06 96 TYR A CA 1
ATOM 799 C C . TYR A 1 96 ? -21.629 2.128 31.299 1.00 94.06 96 TYR A C 1
ATOM 801 O O . TYR A 1 96 ? -21.714 2.567 32.444 1.00 94.06 96 TYR A O 1
ATOM 809 N N . GLU A 1 97 ? -22.275 1.041 30.891 1.00 91.75 97 GLU A N 1
ATOM 810 C CA . GLU A 1 97 ? -23.048 0.142 31.753 1.00 91.75 97 GLU A CA 1
ATOM 811 C C . GLU A 1 97 ? -22.312 -1.203 31.810 1.00 91.75 97 GLU A C 1
ATOM 813 O O . GLU A 1 97 ? -22.011 -1.789 30.771 1.00 91.7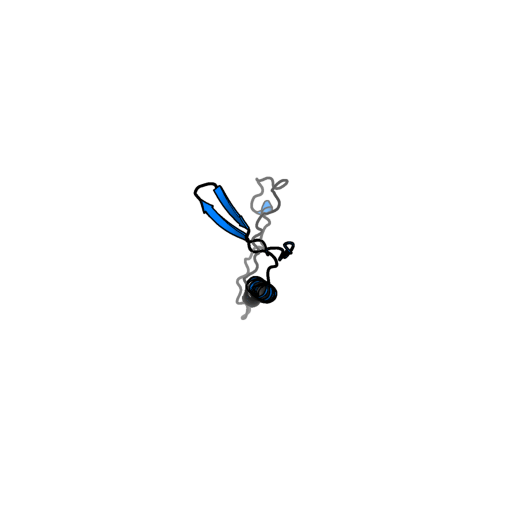5 97 GLU A O 1
ATOM 818 N N . VAL A 1 98 ? -21.971 -1.661 33.014 1.00 90.56 98 VAL A N 1
ATOM 819 C CA . VAL A 1 98 ? -21.297 -2.945 33.243 1.00 90.56 98 VAL A CA 1
ATOM 820 C C . VAL A 1 98 ? -22.339 -3.956 33.692 1.00 90.56 98 VAL A C 1
ATOM 822 O O . VAL A 1 98 ? -22.969 -3.759 34.729 1.00 90.56 98 VAL A O 1
ATOM 825 N N . GLU A 1 99 ? -22.490 -5.042 32.944 1.00 76.81 99 GLU A N 1
ATOM 826 C CA . GLU A 1 99 ? -23.185 -6.230 33.431 1.00 76.81 99 GLU A CA 1
ATOM 827 C C . GLU A 1 99 ? -22.132 -7.059 34.173 1.00 76.81 99 GLU A C 1
ATOM 829 O O . GLU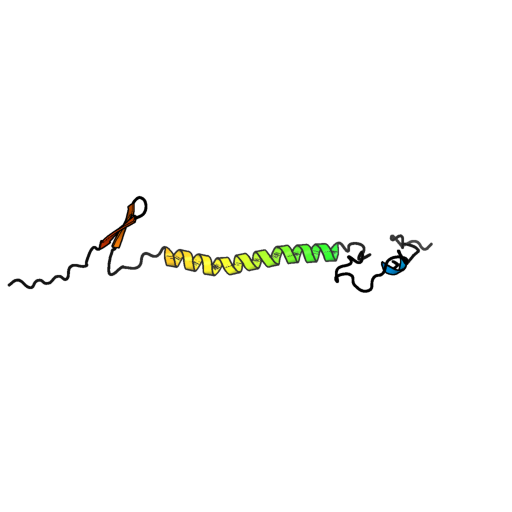 A 1 99 ? -21.211 -7.611 33.567 1.00 76.81 99 GLU A O 1
ATOM 834 N N . SER A 1 100 ? -22.174 -7.063 35.508 1.00 67.19 100 SER A N 1
ATOM 835 C CA . SER A 1 100 ? -21.317 -7.972 36.266 1.00 67.19 100 SER A CA 1
ATOM 836 C C . SER A 1 100 ? -21.761 -9.403 35.965 1.00 67.19 100 SER A C 1
ATOM 838 O O . SER A 1 100 ? -22.967 -9.660 36.006 1.00 67.19 100 SER A O 1
ATOM 840 N N . PRO A 1 101 ? -20.845 -10.364 35.783 1.00 61.59 101 PRO A N 1
ATOM 841 C CA . PRO A 1 101 ? -21.121 -11.704 36.270 1.00 61.59 101 PRO A CA 1
ATOM 842 C C . PRO A 1 101 ? -21.392 -11.509 37.760 1.00 61.59 101 PRO A C 1
ATOM 844 O O . PRO A 1 101 ? -20.484 -11.138 38.504 1.00 61.59 101 PRO A O 1
ATOM 847 N N . THR A 1 102 ? -22.658 -11.567 38.167 1.00 53.66 102 THR A N 1
ATOM 848 C CA . THR A 1 102 ? -22.990 -11.650 39.583 1.00 53.66 102 THR A CA 1
ATOM 849 C C . THR A 1 102 ? -22.221 -12.847 40.103 1.00 53.66 102 THR A C 1
ATOM 851 O O . THR A 1 102 ? -22.376 -13.960 39.609 1.00 53.66 102 THR A O 1
ATOM 854 N N . ASP A 1 103 ? -21.302 -12.563 41.015 1.00 57.72 103 ASP A N 1
ATOM 855 C CA . ASP A 1 103 ? -20.881 -13.510 42.024 1.00 57.72 103 ASP A CA 1
ATOM 856 C C . ASP A 1 103 ? -22.183 -14.114 42.561 1.00 57.72 103 ASP A C 1
ATOM 858 O O . ASP A 1 103 ? -22.986 -13.391 43.159 1.00 57.72 103 ASP A O 1
ATOM 862 N N . ASP A 1 104 ? -22.452 -15.381 42.236 1.00 56.88 104 ASP A N 1
ATOM 863 C CA . ASP A 1 104 ? -23.455 -16.191 42.925 1.00 56.88 104 ASP A CA 1
ATOM 864 C C . ASP A 1 104 ? -22.920 -16.408 44.350 1.00 56.88 104 ASP A C 1
ATOM 866 O O . ASP A 1 104 ? -22.522 -17.501 44.750 1.00 56.88 104 ASP A O 1
ATOM 870 N N . GLY A 1 105 ? -22.834 -15.314 45.103 1.00 56.00 105 GLY A N 1
ATOM 871 C CA . GLY A 1 105 ? -22.803 -15.314 46.544 1.00 56.00 105 GLY A CA 1
ATOM 872 C C . GLY A 1 105 ? -24.204 -15.665 47.003 1.00 56.00 105 GLY A C 1
ATOM 873 O O . GLY A 1 105 ? -24.934 -14.796 47.471 1.00 56.00 105 GLY A O 1
ATOM 874 N N . ASP A 1 106 ? -24.556 -16.944 46.882 1.00 57.38 106 ASP A N 1
ATOM 875 C CA . ASP A 1 106 ? -25.481 -17.582 47.815 1.00 57.38 106 ASP A CA 1
ATOM 876 C C . ASP A 1 106 ? -24.768 -17.666 49.184 1.00 57.38 106 ASP A C 1
ATOM 878 O O . ASP A 1 106 ? -24.440 -18.736 49.689 1.00 57.38 106 ASP A O 1
ATOM 882 N N . ASP A 1 107 ? -24.474 -16.496 49.754 1.00 61.03 107 ASP A N 1
ATOM 883 C CA . ASP A 1 107 ? -24.353 -16.276 51.186 1.00 61.03 107 ASP A CA 1
ATOM 884 C C . ASP A 1 107 ? -25.698 -15.677 51.611 1.00 61.03 107 ASP A C 1
ATOM 886 O O . ASP A 1 107 ? -25.834 -14.462 51.697 1.00 61.03 107 ASP A O 1
ATOM 890 N N . ASP A 1 108 ? -26.702 -16.534 51.802 1.00 55.34 108 ASP A N 1
ATOM 891 C CA . ASP A 1 108 ? -27.816 -16.323 52.733 1.00 55.34 108 ASP A CA 1
ATOM 892 C C . ASP A 1 108 ? -28.521 -17.681 52.982 1.00 55.34 108 ASP A C 1
ATOM 894 O O . ASP A 1 108 ? -29.446 -18.069 52.271 1.00 55.34 108 ASP A O 1
ATOM 898 N N . GLU A 1 109 ? -28.038 -18.354 54.039 1.00 44.50 109 GLU A N 1
ATOM 899 C CA . GLU A 1 109 ? -28.671 -19.403 54.881 1.00 44.50 109 GLU A CA 1
ATOM 900 C C . GLU A 1 109 ? -28.851 -20.850 54.361 1.00 44.50 109 GLU A C 1
ATOM 902 O O . GLU A 1 109 ? -29.719 -21.141 53.508 1.00 44.50 109 GLU A O 1
#

Foldseek 3Di:
DDPDDPDDDDPDDDDDPCVVDVPDDDPDDDPDDPPPPPDDDDVVVVVVVVVVVVVVVVVVVVVVVVVVVVVVVVVPPDDDDQWDWDWDDDDVDIDIDTDHPPPPPPPDD